Protein AF-A0A8B7QB91-F1 (afdb_monomer)

Sequence (130 aa):
MLPECCFLGADHVVKPLGIKLSRNIHLWDPENSLLQNLKDVLEIDFPARAVLEKSDISMDCGICYAYQLDGAIPDQVCDNSQCGQPFHQICLYEWMRGLLTSRQSFNIMFGECPYCSKVSKLLITFIKCP

Structure (mmCIF, N/CA/C/O backbone):
data_AF-A0A8B7QB91-F1
#
_entry.id   AF-A0A8B7QB91-F1
#
loop_
_atom_site.group_PDB
_atom_site.id
_atom_site.type_symbol
_atom_site.label_atom_id
_atom_site.label_alt_id
_atom_site.label_comp_id
_atom_site.label_asym_id
_atom_site.label_entity_id
_atom_site.label_seq_id
_atom_site.pdbx_PDB_ins_code
_atom_site.Cartn_x
_atom_site.Cartn_y
_atom_site.Cartn_z
_atom_site.occupancy
_atom_site.B_iso_or_equiv
_atom_site.auth_seq_id
_atom_site.auth_comp_id
_atom_site.auth_asym_id
_atom_site.auth_atom_id
_atom_site.pdbx_PDB_model_num
ATOM 1 N N . MET A 1 1 ? -2.740 0.585 26.353 1.00 70.31 1 MET A N 1
ATOM 2 C CA . MET A 1 1 ? -1.672 0.427 25.339 1.00 70.31 1 MET A CA 1
ATOM 3 C C . MET A 1 1 ? -2.266 0.758 23.983 1.00 70.31 1 MET A C 1
ATOM 5 O O . MET A 1 1 ? -3.428 0.432 23.786 1.00 70.31 1 MET A O 1
ATOM 9 N N . LEU A 1 2 ? -1.521 1.431 23.105 1.00 78.50 2 LEU A N 1
ATOM 10 C CA . LEU A 1 2 ? -1.984 1.762 21.753 1.00 78.50 2 LEU A CA 1
ATOM 11 C C . LEU A 1 2 ? -1.540 0.679 20.758 1.00 78.50 2 LEU A C 1
ATOM 13 O O . LEU A 1 2 ? -0.466 0.106 20.955 1.00 78.50 2 LEU A O 1
ATOM 17 N N . PRO A 1 3 ? -2.340 0.382 19.721 1.00 82.88 3 PRO A N 1
ATOM 18 C CA . PRO A 1 3 ? -1.992 -0.614 18.716 1.00 82.88 3 PRO A CA 1
ATOM 19 C C . PRO A 1 3 ? -0.909 -0.099 17.761 1.00 82.88 3 PRO A C 1
ATOM 21 O O . PRO A 1 3 ? -0.877 1.080 17.405 1.00 82.88 3 PRO A O 1
ATOM 24 N N . GLU A 1 4 ? -0.079 -1.012 17.267 1.00 85.50 4 GLU A N 1
ATOM 25 C CA . GLU A 1 4 ? 0.723 -0.781 16.068 1.00 85.50 4 GLU A CA 1
ATOM 26 C C . GLU A 1 4 ? -0.119 -1.170 14.844 1.00 85.50 4 GLU A C 1
ATOM 28 O O . GLU A 1 4 ? -0.625 -2.289 14.763 1.00 85.50 4 GLU A O 1
ATOM 33 N N . CYS A 1 5 ? -0.335 -0.229 13.920 1.00 86.81 5 CYS A N 1
ATOM 34 C CA . CYS A 1 5 ? -1.189 -0.426 12.746 1.00 86.81 5 CYS A CA 1
ATOM 35 C C . CYS A 1 5 ? -0.383 -0.254 11.457 1.00 86.81 5 CYS A C 1
ATOM 37 O O . CYS A 1 5 ? 0.303 0.753 11.286 1.00 86.81 5 CYS A O 1
ATOM 39 N N . CYS A 1 6 ? -0.533 -1.198 10.526 1.00 87.62 6 CYS A N 1
ATOM 40 C CA . CYS A 1 6 ? 0.033 -1.132 9.181 1.00 87.62 6 CYS A CA 1
ATOM 41 C C . CYS A 1 6 ? -1.094 -1.268 8.145 1.00 87.62 6 CYS A C 1
ATOM 43 O O . CYS A 1 6 ? -1.824 -2.260 8.156 1.00 87.62 6 CYS A O 1
ATOM 45 N N . PHE A 1 7 ? -1.259 -0.267 7.276 1.00 89.81 7 PHE A N 1
ATOM 46 C CA . PHE A 1 7 ? -2.252 -0.284 6.198 1.00 89.81 7 PHE A CA 1
ATOM 47 C C . PHE A 1 7 ? -1.599 -0.737 4.895 1.00 89.81 7 PHE A C 1
ATOM 49 O O . PHE A 1 7 ? -0.571 -0.193 4.499 1.00 89.81 7 PHE A O 1
ATOM 56 N N . LEU A 1 8 ? -2.221 -1.701 4.219 1.00 86.94 8 LEU A N 1
ATOM 57 C CA . LEU A 1 8 ? -1.730 -2.277 2.969 1.00 86.94 8 LEU A CA 1
ATOM 58 C C . LEU A 1 8 ? -2.643 -1.855 1.815 1.00 86.94 8 LEU A C 1
ATOM 60 O O . LEU A 1 8 ? -3.866 -1.953 1.929 1.00 86.94 8 LEU A O 1
ATOM 64 N N . GLY A 1 9 ? -2.057 -1.386 0.714 1.00 85.88 9 GLY A N 1
ATOM 65 C CA . GLY A 1 9 ? -2.792 -0.937 -0.468 1.00 85.88 9 GLY A CA 1
ATOM 66 C C . GLY A 1 9 ? -2.177 0.295 -1.129 1.00 85.88 9 GLY A C 1
ATOM 67 O O . GLY A 1 9 ? -1.135 0.787 -0.706 1.00 85.88 9 GLY A O 1
ATOM 68 N N . ALA A 1 10 ? -2.845 0.798 -2.169 1.00 84.50 10 ALA A N 1
ATOM 69 C CA . ALA A 1 10 ? -2.412 1.988 -2.900 1.00 84.50 10 ALA A CA 1
ATOM 70 C C . ALA A 1 10 ? -2.394 3.236 -1.999 1.00 84.50 10 ALA A C 1
ATOM 72 O O . ALA A 1 10 ? -3.290 3.419 -1.166 1.00 84.50 10 ALA A O 1
ATOM 73 N N . ASP A 1 11 ? -1.442 4.147 -2.227 1.00 85.69 11 ASP A N 1
ATOM 74 C CA . ASP A 1 11 ? -1.213 5.333 -1.390 1.00 85.69 11 ASP A CA 1
ATOM 75 C C . ASP A 1 11 ? -2.489 6.163 -1.199 1.00 85.69 11 ASP A C 1
ATOM 77 O O . ASP A 1 11 ? -2.768 6.660 -0.107 1.00 85.69 11 ASP A O 1
ATOM 81 N N . HIS A 1 12 ? -3.274 6.327 -2.266 1.00 85.94 12 HIS A N 1
ATOM 82 C CA . HIS A 1 12 ? -4.495 7.132 -2.238 1.00 85.94 12 HIS A CA 1
ATOM 83 C C . HIS A 1 12 ? -5.605 6.518 -1.367 1.00 85.94 12 HIS A C 1
ATOM 85 O O . HIS A 1 12 ? -6.490 7.246 -0.923 1.00 85.94 12 HIS A O 1
ATOM 91 N N . VAL A 1 13 ? -5.544 5.210 -1.093 1.00 88.44 13 VAL A N 1
ATOM 92 C CA . VAL A 1 13 ? -6.476 4.488 -0.214 1.00 88.44 13 VAL A CA 1
ATOM 93 C C . VAL A 1 13 ? -5.966 4.478 1.227 1.00 88.44 13 VAL A C 1
ATOM 95 O O . VAL A 1 13 ? -6.734 4.738 2.153 1.00 88.44 13 VAL A O 1
ATOM 98 N N . VAL A 1 14 ? -4.669 4.220 1.436 1.00 91.88 14 VAL A N 1
ATOM 99 C CA . VAL A 1 14 ? -4.097 4.040 2.784 1.00 91.88 14 VAL A CA 1
ATOM 100 C C . VAL A 1 14 ? -3.777 5.354 3.498 1.00 91.88 14 VAL A C 1
ATOM 102 O O . VAL A 1 14 ? -3.919 5.434 4.719 1.00 91.88 14 VAL A O 1
ATOM 105 N N . LYS A 1 15 ? -3.391 6.419 2.777 1.00 91.69 15 LYS A N 1
ATOM 106 C CA . LYS A 1 15 ? -3.061 7.720 3.395 1.00 91.69 15 LYS A CA 1
ATOM 107 C C . LYS A 1 15 ? -4.227 8.310 4.198 1.00 91.69 15 LYS A C 1
ATOM 109 O O . LYS A 1 15 ? -3.987 8.722 5.334 1.00 91.69 15 LYS A O 1
ATOM 114 N N . PRO A 1 16 ? -5.476 8.330 3.689 1.00 94.44 16 PRO A N 1
ATOM 115 C CA . PRO A 1 16 ? -6.626 8.762 4.480 1.00 94.44 16 PRO A CA 1
ATOM 116 C C . PRO A 1 16 ? -6.808 7.963 5.776 1.00 94.44 16 PRO A C 1
ATOM 118 O O . PRO A 1 16 ? -7.114 8.556 6.809 1.00 94.44 16 PRO A O 1
ATOM 121 N N . LEU A 1 17 ? -6.577 6.645 5.748 1.00 94.06 17 LEU A N 1
ATOM 122 C CA . LEU 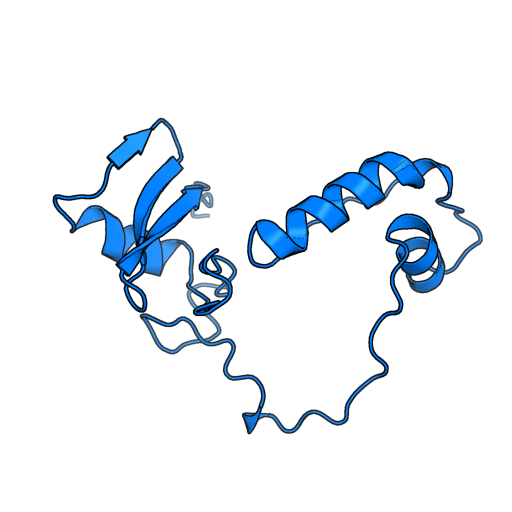A 1 17 ? -6.694 5.787 6.932 1.00 94.06 17 LEU A CA 1
ATOM 123 C C . LEU A 1 17 ? -5.640 6.135 7.985 1.00 94.06 17 LEU A C 1
ATOM 125 O O . LEU A 1 17 ? -5.973 6.252 9.161 1.00 94.06 17 LEU A O 1
ATOM 129 N N . GLY A 1 18 ? -4.397 6.386 7.564 1.00 93.25 18 GLY A N 1
ATOM 130 C CA . GLY A 1 18 ? -3.336 6.856 8.457 1.00 93.25 18 GLY A CA 1
ATOM 131 C C . GLY A 1 18 ? -3.670 8.197 9.118 1.00 93.25 18 GLY A C 1
ATOM 132 O O . GLY A 1 18 ? -3.504 8.345 10.326 1.00 93.25 18 GLY A O 1
ATOM 133 N N . ILE A 1 19 ? -4.212 9.153 8.354 1.00 94.25 19 ILE A N 1
ATOM 134 C CA . ILE A 1 19 ? -4.632 10.461 8.887 1.00 94.25 19 ILE A CA 1
ATOM 135 C C . ILE A 1 19 ? -5.753 10.295 9.919 1.00 94.25 19 ILE A C 1
ATOM 137 O O . ILE A 1 19 ? -5.681 10.887 10.997 1.00 94.25 19 ILE A O 1
ATOM 141 N N . LYS A 1 20 ? -6.774 9.485 9.610 1.00 95.38 20 LYS A N 1
ATOM 142 C CA . LYS A 1 20 ? -7.879 9.205 10.537 1.00 95.38 20 LYS A CA 1
ATOM 143 C C . LYS A 1 20 ? -7.388 8.519 11.807 1.00 95.38 20 LYS A C 1
ATOM 145 O O . LYS A 1 20 ? -7.710 8.989 12.893 1.00 95.38 20 LYS A O 1
ATOM 150 N N . LEU A 1 21 ? -6.530 7.504 11.675 1.00 94.25 21 LEU A N 1
ATOM 151 C CA . LEU A 1 21 ? -5.892 6.836 12.806 1.00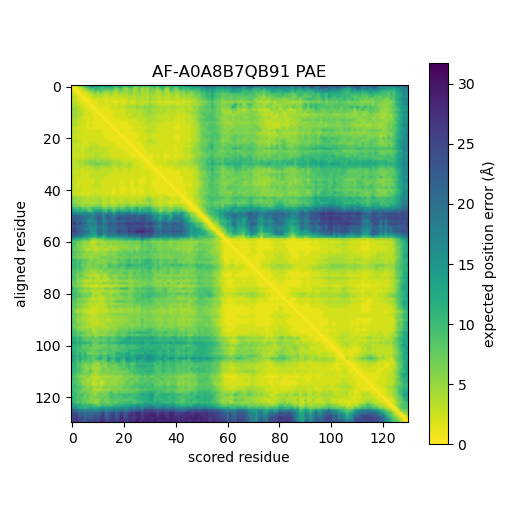 94.25 21 LEU A CA 1
ATOM 152 C C . LEU A 1 21 ? -5.197 7.851 13.716 1.00 94.25 21 LEU A C 1
ATOM 154 O O .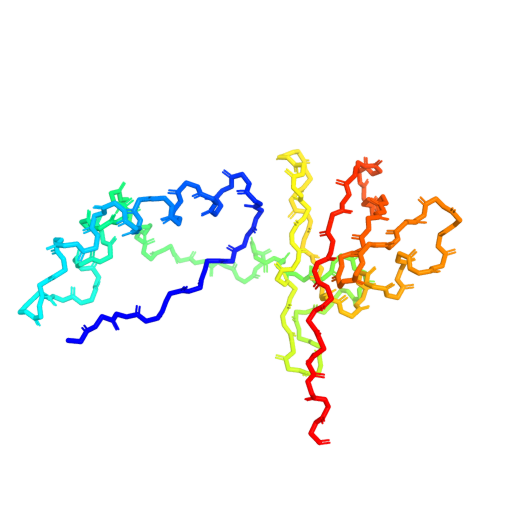 LEU A 1 21 ? -5.510 7.912 14.897 1.00 94.25 21 LEU A O 1
ATOM 158 N N . SER A 1 22 ? -4.307 8.690 13.179 1.00 93.12 22 SER A N 1
ATOM 159 C CA . SER A 1 22 ? -3.588 9.689 13.981 1.00 93.12 22 SER A CA 1
ATOM 160 C C . SER A 1 22 ? -4.513 10.722 14.629 1.00 93.12 22 SER A C 1
ATOM 162 O O . SER A 1 22 ? -4.282 11.115 15.770 1.00 93.12 22 SER A O 1
ATOM 164 N N . ARG A 1 23 ? -5.562 11.161 13.925 1.00 95.06 23 ARG A N 1
ATOM 165 C CA . ARG A 1 23 ? -6.519 12.155 14.429 1.00 95.06 23 ARG A CA 1
ATOM 166 C C . ARG A 1 23 ? -7.383 11.594 15.557 1.00 95.06 23 ARG A C 1
ATOM 168 O O . ARG A 1 23 ? -7.594 12.275 16.558 1.00 95.06 23 ARG A O 1
ATOM 175 N N . ASN A 1 24 ? -7.861 10.366 15.398 1.00 95.94 24 ASN A N 1
ATOM 176 C CA . ASN A 1 24 ? -8.907 9.781 16.229 1.00 95.94 24 ASN A CA 1
ATOM 177 C C . ASN A 1 24 ? -8.375 8.765 17.247 1.00 95.94 24 ASN A C 1
ATOM 179 O O . ASN A 1 24 ? -9.165 8.213 18.001 1.00 95.94 24 ASN A O 1
ATOM 183 N N . ILE A 1 25 ? -7.058 8.534 17.333 1.00 93.56 25 ILE A N 1
ATOM 184 C CA . ILE A 1 25 ? -6.461 7.542 18.251 1.00 93.56 25 ILE A CA 1
ATOM 185 C C . ILE A 1 25 ? -6.855 7.741 19.723 1.00 93.56 25 ILE A C 1
ATOM 187 O O . ILE A 1 25 ? -6.857 6.796 20.503 1.00 93.56 25 ILE A O 1
ATOM 191 N N . HIS A 1 26 ? -7.212 8.967 20.104 1.00 93.12 26 HIS A N 1
ATOM 192 C CA . HIS A 1 26 ? -7.694 9.310 21.440 1.00 93.12 26 HIS A CA 1
ATOM 193 C C . HIS A 1 26 ? -9.074 8.713 21.773 1.00 93.12 26 HIS A C 1
ATOM 195 O O . HIS A 1 26 ? -9.427 8.656 22.945 1.00 93.12 26 HIS A O 1
ATOM 201 N N . LEU A 1 27 ? -9.838 8.272 20.767 1.00 94.06 27 LEU A N 1
ATOM 202 C CA . LEU A 1 27 ? -11.105 7.550 20.928 1.00 94.06 27 LEU A CA 1
ATOM 203 C C . LEU A 1 27 ? -10.898 6.066 21.262 1.00 94.06 27 LEU A C 1
ATOM 205 O O . LEU A 1 27 ? -11.871 5.358 21.500 1.00 94.06 27 LEU A O 1
ATOM 209 N N . TRP A 1 28 ? -9.652 5.580 21.251 1.00 94.12 28 TRP A N 1
ATOM 210 C CA . TRP A 1 28 ? -9.346 4.189 21.560 1.00 94.12 28 TRP A CA 1
ATOM 211 C C . TRP A 1 28 ? -9.646 3.870 23.026 1.00 94.12 28 TRP A C 1
ATOM 213 O O . TRP A 1 28 ? -8.980 4.381 23.929 1.00 94.12 28 TRP A O 1
ATOM 223 N N . ASP A 1 29 ? -10.590 2.960 23.251 1.00 93.81 29 ASP A N 1
ATOM 224 C CA . ASP A 1 29 ? -11.023 2.539 24.581 1.00 93.81 29 ASP A CA 1
ATOM 225 C C . ASP A 1 29 ? -10.631 1.071 24.838 1.00 93.81 29 ASP A C 1
ATOM 227 O O . ASP A 1 29 ? -11.070 0.183 24.100 1.00 93.81 29 ASP A O 1
ATOM 231 N N . PRO A 1 30 ? -9.808 0.771 25.862 1.00 91.00 30 PRO A N 1
ATOM 232 C CA . PRO A 1 30 ? -9.462 -0.599 26.241 1.00 91.00 30 PRO A CA 1
ATOM 233 C C . PRO A 1 30 ? -10.659 -1.501 26.569 1.00 91.00 30 PRO A C 1
ATOM 235 O O . PRO A 1 30 ? -10.532 -2.716 26.437 1.00 91.00 30 PRO A O 1
ATOM 238 N N . GLU A 1 31 ? -11.794 -0.928 26.975 1.00 94.19 31 GLU A N 1
ATOM 239 C CA . GLU A 1 31 ? -13.010 -1.681 27.301 1.00 94.19 31 GLU A CA 1
ATOM 240 C C . GLU A 1 31 ? -13.807 -2.074 26.046 1.00 94.19 31 GLU A C 1
ATOM 242 O O . GLU A 1 31 ? -14.624 -2.998 26.074 1.00 94.19 31 GLU A O 1
ATOM 247 N N . ASN A 1 32 ? -13.547 -1.413 24.914 1.00 94.38 32 ASN A N 1
ATOM 248 C CA . ASN A 1 32 ? -14.180 -1.726 23.641 1.00 94.38 32 ASN A CA 1
ATOM 249 C C . ASN A 1 32 ? -13.479 -2.877 22.915 1.00 94.38 32 ASN A C 1
ATOM 251 O O . ASN A 1 32 ? -12.262 -3.068 22.969 1.00 94.38 32 ASN A O 1
ATOM 255 N N . SER A 1 33 ? -14.261 -3.629 22.133 1.00 93.06 33 SER A N 1
ATOM 256 C CA . SER A 1 33 ? -13.697 -4.639 21.235 1.00 93.06 33 SER A CA 1
ATOM 257 C C . SER A 1 33 ? -12.761 -4.002 20.200 1.00 93.06 33 SER A C 1
ATOM 259 O O . SER A 1 33 ? -12.988 -2.879 19.746 1.00 93.06 33 SER A O 1
ATOM 261 N N . LEU A 1 34 ? -11.751 -4.758 19.754 1.00 91.56 34 LEU A N 1
ATOM 262 C CA . LEU A 1 34 ? -10.824 -4.322 18.703 1.00 91.56 34 LEU A CA 1
ATOM 263 C C . LEU A 1 34 ? -11.559 -3.819 17.451 1.00 91.56 34 LEU A C 1
ATOM 265 O O . LEU A 1 34 ? -11.208 -2.779 16.904 1.00 91.56 34 LEU A O 1
ATOM 269 N N . LEU A 1 35 ? -12.593 -4.544 17.013 1.00 91.81 35 LEU A N 1
ATOM 270 C CA . LEU A 1 35 ? -13.372 -4.171 15.833 1.00 91.81 35 LEU A CA 1
ATOM 271 C C . LEU A 1 35 ? -14.084 -2.830 16.029 1.00 91.81 35 LEU A C 1
ATOM 273 O O . LEU A 1 35 ? -14.081 -2.012 15.115 1.00 91.81 35 LEU A O 1
ATOM 277 N N . GLN A 1 36 ? -14.682 -2.610 17.201 1.00 93.81 36 GLN A N 1
ATOM 278 C CA . GLN A 1 36 ? -15.383 -1.364 17.499 1.00 93.81 36 GLN A CA 1
ATOM 279 C C . GLN A 1 36 ? -14.406 -0.185 17.534 1.00 93.81 36 GLN A C 1
ATOM 281 O O . GLN A 1 36 ? -14.616 0.796 16.830 1.00 93.81 36 GLN A O 1
ATOM 286 N N . ASN A 1 37 ? -13.272 -0.341 18.224 1.00 94.75 37 ASN A N 1
ATOM 287 C CA . ASN A 1 37 ? -12.212 0.667 18.229 1.00 94.75 37 ASN A CA 1
ATOM 288 C C . ASN A 1 37 ? -11.728 1.009 16.814 1.00 94.75 37 ASN A C 1
ATOM 290 O O . ASN A 1 37 ? -11.584 2.180 16.477 1.00 94.75 37 ASN A O 1
ATOM 294 N N . LEU A 1 38 ? -11.502 0.008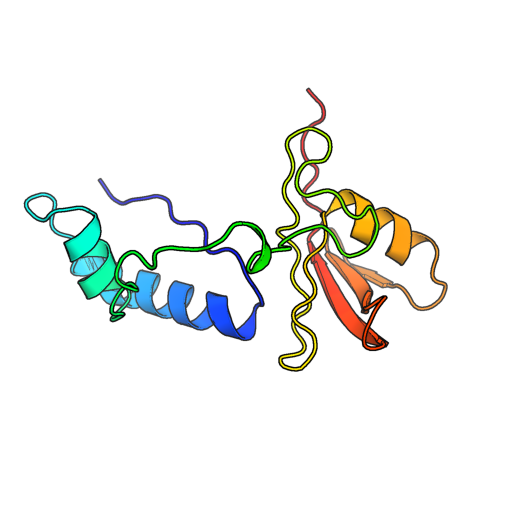 15.957 1.00 93.56 38 LEU A N 1
ATOM 295 C CA . LEU A 1 38 ? -11.087 0.253 14.575 1.00 93.56 38 LEU A CA 1
ATOM 296 C C . LEU A 1 38 ? -12.170 0.971 13.761 1.00 93.56 38 LEU A C 1
ATOM 298 O O . LEU A 1 38 ? -11.825 1.838 12.965 1.00 93.56 38 LEU A O 1
ATOM 302 N N . LYS A 1 39 ? -13.455 0.655 13.957 1.00 94.00 39 LYS A N 1
ATOM 303 C CA . LYS A 1 39 ? -14.564 1.369 13.301 1.00 94.00 39 LYS A CA 1
ATOM 304 C C . LYS A 1 39 ? -14.611 2.837 13.704 1.00 94.00 39 LYS A C 1
ATOM 306 O O . LYS A 1 39 ? -14.698 3.694 12.830 1.00 94.00 39 LYS A O 1
ATOM 311 N N . ASP A 1 40 ? -14.513 3.112 15.000 1.00 94.50 40 ASP A N 1
ATOM 312 C CA . ASP A 1 40 ? -14.636 4.464 15.543 1.00 94.50 40 ASP A CA 1
ATOM 313 C C . ASP A 1 40 ? -13.422 5.321 15.171 1.00 94.50 40 ASP A C 1
ATOM 315 O O . ASP A 1 40 ? -13.558 6.443 14.687 1.00 94.50 40 ASP A O 1
ATOM 319 N N . VAL A 1 41 ? -12.217 4.767 15.315 1.00 95.50 41 VAL A N 1
ATOM 320 C CA . VAL A 1 41 ? -10.974 5.482 15.012 1.00 95.50 41 VAL A CA 1
ATOM 321 C C . VAL A 1 41 ? -10.802 5.706 13.507 1.00 95.50 41 VAL A C 1
ATOM 323 O O . VAL A 1 41 ? -10.383 6.785 13.087 1.00 95.50 41 VAL A O 1
ATOM 326 N N . LEU A 1 42 ? -11.138 4.721 12.670 1.00 94.31 42 LEU A N 1
ATOM 327 C CA . LEU A 1 42 ? -10.995 4.838 11.214 1.00 94.31 42 LEU A CA 1
ATOM 328 C C . LEU A 1 42 ? -12.232 5.421 10.526 1.00 94.31 42 LEU A C 1
ATOM 330 O O . LEU A 1 42 ? -12.170 5.695 9.327 1.00 94.31 42 LEU A O 1
ATOM 334 N N . GLU A 1 43 ? -13.333 5.631 11.249 1.00 94.69 43 GLU A N 1
ATOM 335 C CA . GLU A 1 43 ? -14.618 6.091 10.709 1.00 94.69 43 GLU A CA 1
ATOM 336 C C . GLU A 1 43 ? -14.995 5.311 9.434 1.00 94.69 43 GLU A C 1
ATOM 338 O O . GLU A 1 43 ? -15.198 5.899 8.364 1.00 94.69 43 GLU A O 1
ATOM 343 N N . ILE A 1 44 ? -14.964 3.978 9.520 1.00 90.81 44 ILE A N 1
ATOM 344 C CA . ILE A 1 44 ? -15.328 3.069 8.426 1.00 90.81 44 ILE A CA 1
ATOM 345 C C . ILE A 1 44 ? -16.221 1.947 8.929 1.00 90.81 44 ILE A C 1
ATOM 347 O O . ILE A 1 44 ? -16.012 1.386 10.006 1.00 90.81 44 ILE A O 1
ATOM 351 N N . ASP A 1 45 ? -17.147 1.542 8.072 1.00 88.50 45 ASP A N 1
ATOM 352 C CA . ASP A 1 45 ? -17.821 0.266 8.211 1.00 88.50 45 ASP A CA 1
ATOM 353 C C . ASP A 1 45 ? -16.990 -0.821 7.537 1.00 88.50 45 ASP A C 1
ATOM 355 O O . ASP A 1 45 ? -16.707 -0.776 6.338 1.00 88.50 45 ASP A O 1
ATOM 359 N N . PHE A 1 46 ? -16.584 -1.814 8.325 1.00 86.25 46 PHE A N 1
ATOM 360 C CA . PHE A 1 46 ? -15.923 -2.992 7.782 1.00 86.25 46 PHE A CA 1
ATOM 361 C C . PHE A 1 46 ? -16.930 -3.822 6.982 1.00 86.25 46 PHE A C 1
ATOM 363 O O . PHE A 1 46 ? -18.058 -4.020 7.449 1.00 86.25 46 PHE A O 1
ATOM 370 N N . PRO A 1 47 ? -16.533 -4.345 5.810 1.00 81.94 47 PRO A N 1
ATOM 371 C CA . PRO A 1 47 ? -17.406 -5.194 5.021 1.00 81.94 47 PRO A CA 1
ATOM 372 C C . PRO A 1 47 ? -17.844 -6.404 5.850 1.00 81.94 47 PRO A C 1
ATOM 374 O O . PRO A 1 47 ? -17.042 -7.030 6.551 1.00 81.94 47 PRO A O 1
ATOM 377 N N . ALA A 1 48 ? -19.132 -6.743 5.766 1.00 78.50 48 ALA A N 1
ATOM 378 C CA . ALA A 1 48 ? -19.616 -8.012 6.288 1.00 78.50 48 ALA A CA 1
ATOM 379 C C . ALA A 1 48 ? -18.875 -9.154 5.583 1.00 78.50 48 ALA A C 1
ATOM 381 O O . ALA A 1 48 ? -18.457 -9.015 4.433 1.00 78.50 48 ALA A O 1
ATOM 382 N N . ARG A 1 49 ? -18.712 -10.291 6.268 1.00 72.12 49 ARG A N 1
ATOM 383 C CA . ARG A 1 49 ? -18.091 -11.478 5.675 1.00 72.12 49 ARG A CA 1
ATOM 384 C C . ARG A 1 49 ? -18.853 -11.855 4.400 1.00 72.12 49 ARG A C 1
ATOM 386 O O . ARG A 1 49 ? -19.927 -12.443 4.479 1.00 72.12 49 ARG A O 1
ATOM 393 N N . ALA A 1 50 ? -18.289 -11.531 3.243 1.00 65.56 50 ALA A N 1
ATOM 394 C CA . ALA A 1 50 ? -18.753 -12.066 1.979 1.00 65.56 50 ALA A CA 1
ATOM 395 C C . ALA A 1 50 ? -18.365 -13.551 1.920 1.00 65.56 50 ALA A C 1
ATOM 397 O O . ALA A 1 50 ? -17.276 -13.936 2.360 1.00 65.56 50 ALA A O 1
ATOM 398 N N . VAL A 1 51 ? -19.258 -14.398 1.406 1.00 60.19 51 VAL A N 1
ATOM 399 C CA . VAL A 1 51 ? -18.897 -15.758 0.992 1.00 60.19 51 VAL A CA 1
ATOM 400 C C . VAL A 1 51 ? -18.063 -15.591 -0.274 1.00 60.19 51 VAL A C 1
ATOM 402 O O . VAL A 1 51 ? -18.608 -15.477 -1.363 1.00 60.19 51 VAL A O 1
ATOM 405 N N . LEU A 1 52 ? -16.751 -15.432 -0.114 1.00 58.31 52 LEU A N 1
ATOM 406 C CA . LEU A 1 52 ? -15.843 -15.229 -1.237 1.00 58.31 52 LEU A CA 1
ATOM 407 C C . LEU A 1 52 ? -15.531 -16.584 -1.876 1.00 58.31 52 LEU A C 1
ATOM 409 O O . LEU A 1 52 ? -14.978 -17.470 -1.216 1.00 58.31 52 LEU A O 1
ATOM 413 N N . GLU A 1 53 ? -15.866 -16.745 -3.155 1.00 56.53 53 GLU A N 1
ATOM 414 C CA . GLU A 1 53 ? -15.309 -17.827 -3.962 1.00 56.53 53 GLU A CA 1
ATOM 415 C C . GLU A 1 53 ? -13.830 -17.521 -4.240 1.00 56.53 53 GLU A C 1
ATOM 417 O O . GLU A 1 53 ? -13.451 -16.391 -4.545 1.00 56.53 53 GLU A O 1
ATOM 422 N N . LYS A 1 54 ? -12.961 -18.531 -4.104 1.00 53.38 54 LYS A N 1
ATOM 423 C CA . LYS A 1 54 ? -11.496 -18.390 -4.243 1.00 53.38 54 LYS A CA 1
ATOM 424 C C . LYS A 1 54 ? -11.048 -17.779 -5.581 1.00 53.38 54 LYS A C 1
ATOM 426 O O . LYS A 1 54 ? -9.927 -17.291 -5.658 1.00 53.38 54 LYS A O 1
ATOM 431 N N . SER A 1 55 ? -11.886 -17.830 -6.613 1.00 54.56 55 SER A N 1
ATOM 432 C CA . SER A 1 55 ? -11.618 -17.285 -7.947 1.00 54.56 55 SER A CA 1
ATOM 433 C C . SER A 1 55 ? -11.678 -15.758 -8.025 1.00 54.56 55 SER A C 1
ATOM 435 O O . SER A 1 55 ? -11.053 -15.195 -8.916 1.00 54.56 55 SER A O 1
ATOM 437 N N . ASP A 1 56 ? -12.367 -15.086 -7.098 1.00 52.88 56 ASP A N 1
ATOM 438 C CA . ASP A 1 56 ? -12.584 -13.629 -7.163 1.00 52.88 56 ASP A CA 1
ATOM 439 C C . ASP A 1 56 ? -11.438 -12.809 -6.548 1.00 52.88 56 ASP A C 1
ATOM 441 O O . ASP A 1 56 ? -11.474 -11.579 -6.527 1.00 52.88 56 ASP A O 1
ATOM 445 N N . ILE A 1 57 ? -10.402 -13.479 -6.037 1.00 54.72 57 ILE A N 1
ATOM 446 C CA . ILE A 1 57 ? -9.298 -12.857 -5.305 1.00 54.72 57 ILE A CA 1
ATOM 447 C C . ILE A 1 57 ? -7.962 -13.345 -5.869 1.00 54.72 57 ILE A C 1
ATOM 449 O O . ILE A 1 57 ? -7.144 -13.913 -5.145 1.00 54.72 57 ILE A O 1
ATOM 453 N N . SER A 1 58 ? -7.689 -13.135 -7.158 1.00 61.78 58 SER A N 1
ATOM 454 C CA . SER A 1 58 ? -6.301 -13.246 -7.625 1.00 61.78 58 SER A CA 1
ATOM 455 C C . SER A 1 58 ? -5.533 -11.993 -7.186 1.00 61.78 58 SER A C 1
ATOM 457 O O . SER A 1 58 ? -5.245 -11.098 -7.977 1.00 61.78 58 SER A O 1
ATOM 459 N N . MET A 1 59 ? -5.218 -11.918 -5.891 1.00 77.31 59 MET A N 1
ATOM 460 C CA . MET A 1 59 ? -4.256 -10.969 -5.322 1.00 77.31 59 MET A CA 1
ATOM 461 C C . MET A 1 59 ? -2.811 -11.428 -5.589 1.00 77.31 59 MET A C 1
ATOM 463 O O . MET A 1 59 ? -1.929 -11.180 -4.779 1.00 77.31 59 MET A O 1
ATOM 467 N N . ASP A 1 60 ? -2.562 -12.141 -6.688 1.00 92.19 60 ASP A N 1
ATOM 468 C CA . ASP A 1 60 ? -1.235 -12.637 -7.044 1.00 92.19 60 ASP A CA 1
ATOM 469 C C . ASP A 1 60 ? -0.350 -11.505 -7.562 1.00 92.19 60 ASP A C 1
ATOM 471 O O . ASP A 1 60 ? -0.814 -10.540 -8.174 1.00 92.19 60 ASP A O 1
ATOM 475 N N . CYS A 1 61 ? 0.959 -11.639 -7.359 1.00 95.06 61 CYS A N 1
ATOM 476 C CA . CYS A 1 61 ? 1.909 -10.686 -7.904 1.00 95.06 61 CYS A CA 1
ATOM 477 C C . CYS A 1 61 ? 1.797 -10.615 -9.431 1.00 95.06 61 CYS A C 1
ATOM 479 O O . CYS A 1 61 ? 1.928 -11.623 -10.122 1.00 95.06 61 CYS A O 1
ATOM 481 N N . GLY A 1 62 ? 1.684 -9.402 -9.976 1.00 94.31 62 GLY A N 1
ATOM 482 C CA . GLY A 1 62 ? 1.613 -9.181 -11.423 1.00 94.31 62 GLY A CA 1
ATOM 483 C C . GLY A 1 62 ? 2.874 -9.549 -12.217 1.00 94.31 62 GLY A C 1
ATOM 484 O O . GLY A 1 62 ? 2.867 -9.399 -13.434 1.00 94.31 62 GLY A O 1
ATOM 485 N N . ILE A 1 63 ? 3.956 -9.987 -11.567 1.00 95.94 63 ILE A N 1
ATOM 486 C CA . ILE A 1 63 ? 5.217 -10.369 -12.224 1.00 95.94 63 ILE A CA 1
ATOM 487 C C . ILE A 1 63 ? 5.455 -11.878 -12.123 1.00 95.94 63 ILE A C 1
ATOM 489 O O . ILE A 1 63 ? 5.714 -12.512 -13.139 1.00 95.94 63 ILE A O 1
ATOM 493 N N . CYS A 1 64 ? 5.381 -12.459 -10.921 1.00 96.31 64 CYS A N 1
ATOM 494 C CA . CYS A 1 64 ? 5.659 -13.887 -10.720 1.00 96.31 64 CYS A CA 1
ATOM 495 C C . CYS A 1 64 ? 4.404 -14.773 -10.696 1.00 96.31 64 CYS A C 1
ATOM 497 O O . CYS A 1 64 ? 4.538 -15.993 -10.653 1.00 96.31 64 CYS A O 1
ATOM 499 N N . TYR A 1 65 ? 3.207 -14.175 -10.708 1.00 94.38 65 TYR A N 1
ATOM 500 C CA . TYR A 1 65 ? 1.913 -14.866 -10.642 1.00 94.38 65 TYR A CA 1
ATOM 501 C C . TYR A 1 65 ? 1.760 -15.809 -9.442 1.00 94.38 65 TYR A C 1
ATOM 503 O O . TYR A 1 65 ? 1.014 -16.782 -9.493 1.00 94.38 65 TYR A O 1
ATOM 511 N N . ALA A 1 66 ? 2.462 -15.507 -8.351 1.00 93.12 66 ALA A N 1
ATOM 512 C CA . ALA A 1 66 ? 2.318 -16.186 -7.075 1.00 93.12 66 ALA A CA 1
ATOM 513 C C . ALA A 1 66 ? 1.816 -15.207 -6.010 1.00 93.12 66 ALA A C 1
ATOM 515 O O . ALA A 1 66 ? 2.205 -14.035 -5.991 1.00 93.12 66 ALA A O 1
ATOM 516 N N . TYR A 1 67 ? 0.993 -15.703 -5.087 1.00 91.00 67 TYR A N 1
ATOM 517 C CA . TYR A 1 67 ? 0.603 -14.961 -3.889 1.00 91.00 67 TYR A CA 1
ATOM 518 C C . TYR A 1 67 ? 1.743 -14.903 -2.864 1.00 91.00 67 TYR A C 1
ATOM 520 O O . TYR A 1 67 ? 1.994 -13.867 -2.256 1.00 91.00 67 TYR A O 1
ATOM 528 N N . GLN A 1 68 ? 2.469 -16.006 -2.679 1.00 92.62 68 GLN A N 1
ATOM 529 C CA . GLN A 1 68 ? 3.588 -16.084 -1.740 1.00 92.62 68 GLN A CA 1
ATOM 530 C C . GLN A 1 68 ? 4.910 -16.261 -2.477 1.00 92.62 68 GLN A C 1
ATOM 532 O O . GLN A 1 68 ? 5.035 -17.137 -3.329 1.00 92.62 68 GLN A O 1
ATOM 537 N N . LEU A 1 69 ? 5.898 -15.452 -2.100 1.00 92.88 69 LEU A N 1
ATOM 538 C CA . LEU A 1 69 ? 7.286 -15.572 -2.535 1.00 92.88 69 LEU A CA 1
ATOM 539 C C . LEU A 1 69 ? 8.185 -15.340 -1.319 1.00 92.88 69 LEU A C 1
ATOM 541 O O . LEU A 1 69 ? 8.178 -14.248 -0.763 1.00 92.88 69 LEU A O 1
ATOM 545 N N . ASP A 1 70 ? 8.900 -16.373 -0.869 1.00 90.94 70 ASP A N 1
ATOM 546 C CA . ASP A 1 70 ? 9.793 -16.319 0.304 1.00 90.94 70 ASP A CA 1
ATOM 547 C C . ASP A 1 70 ? 9.136 -15.737 1.574 1.00 90.94 70 ASP A C 1
ATOM 549 O O . ASP A 1 70 ? 9.741 -14.996 2.345 1.00 90.94 70 ASP A O 1
ATOM 553 N N . GLY A 1 71 ? 7.854 -16.051 1.787 1.00 88.62 71 GLY A N 1
ATOM 554 C CA . GLY A 1 71 ? 7.063 -15.531 2.909 1.00 88.62 71 GLY A CA 1
ATOM 555 C C . GLY A 1 71 ? 6.538 -14.102 2.723 1.00 88.62 71 GLY A C 1
ATOM 556 O O . GLY A 1 71 ? 5.757 -13.642 3.553 1.00 88.62 71 GLY A O 1
ATOM 557 N N . ALA A 1 72 ? 6.897 -13.418 1.634 1.00 90.25 72 ALA A N 1
ATOM 558 C CA . ALA A 1 72 ? 6.330 -12.130 1.257 1.00 90.25 72 ALA A CA 1
ATOM 559 C C . ALA A 1 72 ? 5.027 -12.294 0.460 1.00 90.25 72 ALA A C 1
ATOM 561 O O . ALA A 1 72 ? 4.849 -13.242 -0.312 1.00 90.25 72 ALA A O 1
ATOM 562 N N . ILE A 1 73 ? 4.136 -11.318 0.620 1.00 91.69 73 ILE A N 1
ATOM 563 C CA . ILE A 1 73 ? 2.899 -11.148 -0.154 1.00 91.69 73 ILE A CA 1
ATOM 564 C C . ILE A 1 73 ? 3.045 -9.947 -1.102 1.00 91.69 73 ILE A C 1
ATOM 566 O O . ILE A 1 73 ? 3.934 -9.118 -0.887 1.00 91.69 73 ILE A O 1
ATOM 570 N N . PRO A 1 74 ? 2.223 -9.821 -2.157 1.00 93.50 74 PRO A N 1
ATOM 571 C CA . PRO A 1 74 ? 2.325 -8.703 -3.082 1.00 93.50 74 PRO A CA 1
ATOM 572 C C . PRO A 1 74 ? 1.651 -7.450 -2.511 1.00 93.50 74 PRO A C 1
ATOM 574 O O . PRO A 1 74 ? 0.538 -7.083 -2.876 1.00 93.5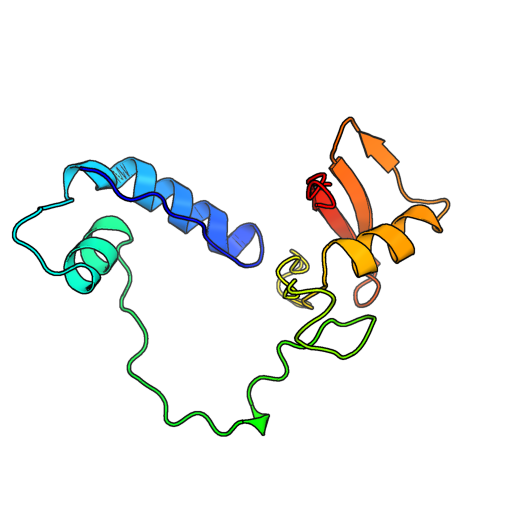0 74 PRO A O 1
ATOM 577 N N . ASP A 1 75 ? 2.337 -6.806 -1.573 1.00 90.38 75 ASP A N 1
ATOM 578 C CA . ASP A 1 75 ? 1.874 -5.619 -0.851 1.00 90.38 75 ASP A CA 1
ATOM 579 C C . ASP A 1 75 ? 2.197 -4.289 -1.553 1.00 90.38 75 ASP A C 1
ATOM 581 O O . ASP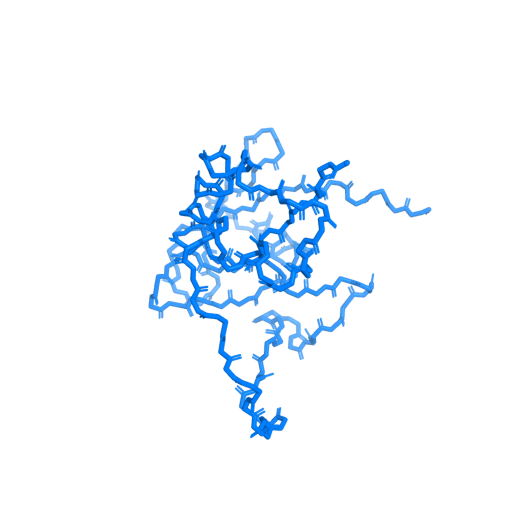 A 1 75 ? 1.663 -3.247 -1.170 1.00 90.38 75 ASP A O 1
ATOM 585 N N . GLN A 1 76 ? 3.023 -4.307 -2.604 1.00 92.44 76 GLN A N 1
ATOM 586 C CA . GLN A 1 76 ? 3.323 -3.127 -3.410 1.00 92.44 76 GLN A CA 1
ATOM 587 C C . GLN A 1 76 ? 2.254 -2.958 -4.482 1.00 92.44 76 GLN A C 1
ATOM 589 O O . GLN A 1 76 ? 2.286 -3.615 -5.522 1.00 92.44 76 GLN A O 1
ATOM 594 N N . VAL A 1 77 ? 1.297 -2.070 -4.237 1.00 92.56 77 VAL A N 1
ATOM 595 C CA . VAL A 1 77 ? 0.164 -1.841 -5.138 1.00 92.56 77 VAL A CA 1
ATOM 596 C C . VAL A 1 77 ? 0.408 -0.606 -5.998 1.00 92.56 77 VAL A C 1
ATOM 598 O O . VAL A 1 77 ? 0.815 0.439 -5.500 1.00 92.56 77 VAL A O 1
ATOM 601 N N . CYS A 1 78 ? 0.140 -0.704 -7.301 1.00 92.88 78 CYS A N 1
ATOM 602 C CA . CYS A 1 78 ? 0.222 0.450 -8.193 1.00 92.88 78 CYS A CA 1
ATOM 603 C C . CYS A 1 78 ? -0.746 1.568 -7.762 1.00 92.88 78 CYS A C 1
ATOM 605 O O . CYS A 1 78 ? -1.953 1.352 -7.670 1.00 92.88 78 CYS A O 1
ATOM 607 N N . ASP A 1 79 ? -0.228 2.789 -7.596 1.00 90.88 79 ASP A N 1
ATOM 608 C CA . ASP A 1 79 ? -1.013 3.942 -7.134 1.00 90.88 79 ASP A CA 1
ATOM 609 C C . ASP A 1 79 ? -2.053 4.454 -8.138 1.00 90.88 79 ASP A C 1
ATOM 611 O O . ASP A 1 79 ? -2.970 5.189 -7.759 1.00 90.88 79 ASP A O 1
ATOM 615 N N . ASN A 1 80 ? -1.923 4.092 -9.418 1.00 90.94 80 ASN A N 1
ATOM 616 C CA . ASN A 1 80 ? -2.904 4.449 -10.433 1.00 90.94 80 ASN A CA 1
ATOM 617 C C . ASN A 1 80 ? -4.236 3.739 -10.139 1.00 90.94 80 ASN A C 1
ATOM 619 O O . ASN A 1 80 ? -4.306 2.512 -10.202 1.00 90.94 80 ASN A O 1
ATOM 623 N N . SER A 1 81 ? -5.298 4.512 -9.891 1.00 87.56 81 SER A N 1
ATOM 624 C CA . SER A 1 81 ? -6.631 4.004 -9.529 1.00 87.56 81 SER A CA 1
ATOM 625 C C . SER A 1 81 ? -7.281 3.132 -10.605 1.00 87.56 81 SER A C 1
ATOM 627 O O . SER A 1 81 ? -8.159 2.338 -10.294 1.00 87.56 81 SER A O 1
ATOM 629 N N . GLN A 1 82 ? -6.844 3.259 -11.861 1.00 90.69 82 GLN A N 1
ATOM 630 C CA . GLN A 1 82 ? -7.294 2.413 -12.974 1.00 90.69 82 GLN A CA 1
ATOM 631 C C . GLN A 1 82 ? -6.447 1.140 -13.152 1.00 90.69 82 GLN A C 1
ATOM 633 O O . GLN A 1 82 ? -6.703 0.365 -14.065 1.00 90.69 82 GLN A O 1
ATOM 638 N N . CYS A 1 83 ? -5.401 0.954 -12.341 1.00 92.00 83 CYS A N 1
ATOM 639 C CA . CYS A 1 83 ? -4.490 -0.187 -12.410 1.00 92.00 83 CYS A CA 1
ATOM 640 C C . CYS A 1 83 ? -4.609 -1.048 -11.153 1.00 92.00 83 CYS A C 1
ATOM 642 O O . CYS A 1 83 ? -5.105 -2.164 -11.225 1.00 92.00 83 CYS A O 1
ATOM 644 N N . GLY A 1 84 ? -4.142 -0.543 -10.005 1.00 89.94 84 GLY A N 1
ATOM 645 C CA . GLY A 1 84 ? -4.194 -1.278 -8.738 1.00 89.94 84 GLY A CA 1
ATOM 646 C C . GLY A 1 84 ? -3.459 -2.625 -8.725 1.00 89.94 84 GLY A C 1
ATOM 647 O O . GLY A 1 84 ? -3.695 -3.415 -7.817 1.00 89.94 84 GLY A O 1
ATOM 648 N N . GLN A 1 85 ? -2.586 -2.915 -9.701 1.00 93.19 85 GLN A N 1
ATOM 649 C CA . GLN A 1 85 ? -1.894 -4.204 -9.763 1.00 93.19 85 GLN A CA 1
ATOM 650 C C . GLN A 1 85 ? -0.968 -4.384 -8.543 1.00 93.19 85 GLN A C 1
ATOM 652 O O . GLN A 1 85 ? -0.145 -3.493 -8.291 1.00 93.19 85 GLN A O 1
ATOM 657 N N . PRO A 1 86 ? -1.069 -5.511 -7.813 1.00 93.75 86 PRO A N 1
ATOM 658 C CA . PRO A 1 86 ? -0.195 -5.823 -6.690 1.00 93.75 86 PRO A CA 1
ATOM 659 C C . PRO A 1 86 ? 1.101 -6.517 -7.143 1.00 93.75 86 PRO A C 1
ATOM 661 O O . PRO A 1 86 ? 1.119 -7.319 -8.084 1.00 93.75 86 PRO A O 1
ATOM 664 N N . PHE A 1 87 ? 2.206 -6.237 -6.452 1.00 94.75 87 PHE A N 1
ATOM 665 C CA . PHE A 1 87 ? 3.519 -6.831 -6.691 1.00 94.75 87 PHE A CA 1
ATOM 666 C C . PHE A 1 87 ? 4.236 -7.151 -5.381 1.00 94.75 87 PHE A C 1
ATOM 668 O O . PHE A 1 87 ? 4.109 -6.420 -4.402 1.00 94.75 87 PHE A O 1
ATOM 675 N N . HIS A 1 88 ? 5.055 -8.207 -5.363 1.00 94.56 88 HIS A N 1
ATOM 676 C CA . HIS A 1 88 ? 6.058 -8.353 -4.307 1.00 94.56 88 HIS A CA 1
ATOM 677 C C . HIS A 1 88 ? 7.102 -7.246 -4.428 1.00 94.56 88 HIS A C 1
ATOM 679 O O . HIS A 1 88 ? 7.509 -6.893 -5.540 1.00 94.56 88 HIS A O 1
ATOM 685 N N . GLN A 1 89 ? 7.612 -6.772 -3.288 1.00 93.31 89 GLN A N 1
ATOM 686 C CA . GLN A 1 89 ? 8.700 -5.791 -3.252 1.00 93.31 89 GLN A CA 1
ATOM 687 C C . GLN A 1 89 ? 9.913 -6.247 -4.080 1.00 93.31 89 GLN A C 1
ATOM 689 O O . GLN A 1 89 ? 10.444 -5.469 -4.870 1.00 93.31 89 GLN A O 1
ATOM 694 N N . ILE A 1 90 ? 10.318 -7.515 -3.940 1.00 94.31 90 ILE A N 1
ATOM 695 C CA . ILE A 1 90 ? 11.466 -8.091 -4.659 1.00 94.31 90 ILE A CA 1
ATOM 696 C C . ILE A 1 90 ? 11.199 -8.128 -6.166 1.00 94.31 90 ILE A C 1
ATOM 698 O O . ILE A 1 90 ? 12.026 -7.658 -6.941 1.00 94.31 90 ILE A O 1
ATOM 702 N N . CYS A 1 91 ? 10.033 -8.618 -6.595 1.00 95.69 91 CYS A N 1
ATOM 703 C CA . CYS A 1 91 ? 9.698 -8.687 -8.017 1.00 95.69 91 CYS A CA 1
ATOM 704 C C . CYS A 1 91 ? 9.689 -7.302 -8.671 1.00 95.69 91 CYS A C 1
ATOM 706 O O . CYS A 1 91 ? 10.243 -7.126 -9.756 1.00 95.69 91 CYS A O 1
ATOM 708 N N . LEU A 1 92 ? 9.087 -6.311 -8.007 1.00 95.12 92 LEU A N 1
ATOM 709 C CA . LEU A 1 92 ? 9.026 -4.954 -8.536 1.00 95.12 92 LEU A CA 1
ATOM 710 C C . LEU A 1 92 ? 10.408 -4.285 -8.558 1.00 95.12 92 LEU A C 1
ATOM 712 O O . LEU A 1 92 ? 10.728 -3.584 -9.516 1.00 95.12 92 LEU A O 1
ATOM 716 N N . TYR A 1 93 ? 11.245 -4.536 -7.549 1.00 94.38 93 TYR A N 1
ATOM 717 C CA . TYR A 1 93 ? 12.630 -4.066 -7.515 1.00 94.38 93 TYR A CA 1
ATOM 718 C C . TYR A 1 93 ? 13.462 -4.635 -8.671 1.00 94.38 93 TYR A C 1
ATOM 720 O O . TYR A 1 93 ? 14.110 -3.877 -9.395 1.00 94.38 93 TYR A O 1
ATOM 728 N N . GLU A 1 94 ? 13.423 -5.956 -8.864 1.00 94.25 94 GLU A N 1
ATOM 729 C CA . GLU A 1 94 ? 14.140 -6.656 -9.937 1.00 94.25 94 GLU A CA 1
ATOM 730 C C . GLU A 1 94 ? 13.722 -6.152 -11.323 1.00 94.25 94 GLU A C 1
ATOM 732 O O . GLU A 1 94 ? 14.567 -5.960 -12.197 1.00 94.25 94 GLU A O 1
ATOM 737 N N . TRP A 1 95 ? 12.432 -5.856 -11.503 1.00 93.88 95 TRP A N 1
ATOM 738 C CA . TRP A 1 95 ? 11.930 -5.217 -12.715 1.00 93.88 95 TRP A CA 1
ATOM 739 C C . TRP A 1 95 ? 12.489 -3.800 -12.890 1.00 93.88 95 TRP A C 1
ATOM 741 O O . TRP A 1 95 ? 13.111 -3.484 -13.906 1.00 93.88 95 TRP A O 1
ATOM 751 N N . MET A 1 96 ? 12.293 -2.932 -11.893 1.00 92.50 96 MET A N 1
ATOM 752 C CA . MET A 1 96 ? 12.635 -1.515 -12.001 1.00 92.50 96 MET A CA 1
ATOM 753 C C . MET A 1 96 ? 14.137 -1.280 -12.157 1.00 92.50 96 MET A C 1
ATOM 755 O O . MET A 1 96 ? 14.525 -0.400 -12.925 1.00 92.50 96 MET A O 1
ATOM 759 N N . ARG A 1 97 ? 14.998 -2.058 -11.490 1.00 91.25 97 ARG A N 1
ATOM 760 C CA . ARG A 1 97 ? 16.456 -1.872 -11.582 1.00 91.25 97 ARG A CA 1
ATOM 761 C C . ARG A 1 97 ? 17.015 -2.127 -12.990 1.00 91.25 97 ARG A C 1
ATOM 763 O O . ARG A 1 97 ? 18.112 -1.668 -13.289 1.00 91.25 97 ARG A O 1
ATOM 770 N N . GLY A 1 98 ? 16.282 -2.857 -13.838 1.00 90.06 98 GLY A N 1
ATOM 771 C CA . GLY A 1 98 ? 16.647 -3.112 -15.234 1.00 90.06 98 GLY A CA 1
ATOM 772 C C . GLY A 1 98 ? 16.259 -1.991 -16.206 1.00 90.06 98 GLY A C 1
ATOM 773 O O . GLY A 1 98 ? 16.715 -1.994 -17.349 1.00 90.06 98 GLY A O 1
ATOM 774 N N . LEU A 1 99 ? 15.434 -1.025 -15.784 1.00 90.31 99 LEU A N 1
ATOM 775 C CA . LEU A 1 99 ? 14.955 0.056 -16.647 1.00 90.31 99 LEU A CA 1
ATOM 776 C C . LEU A 1 99 ? 15.899 1.264 -16.615 1.00 90.31 99 LEU A C 1
ATOM 778 O O . LEU A 1 99 ? 16.194 1.818 -15.558 1.00 90.31 99 LEU A O 1
ATOM 782 N N . LEU A 1 100 ? 16.275 1.768 -17.794 1.00 91.00 100 LEU A N 1
ATOM 783 C CA . LEU A 1 100 ? 17.072 3.000 -17.936 1.00 91.00 100 LEU A CA 1
ATOM 784 C C . LEU A 1 100 ? 16.332 4.259 -17.435 1.00 91.00 100 LEU A C 1
ATOM 786 O O . LEU A 1 100 ? 16.941 5.289 -17.123 1.00 91.00 100 LEU A O 1
ATOM 790 N N . THR A 1 101 ? 15.003 4.199 -17.375 1.00 91.44 101 THR A N 1
ATOM 791 C CA . THR A 1 101 ? 14.132 5.280 -16.900 1.00 91.44 101 THR A CA 1
ATOM 792 C C . THR A 1 101 ? 13.996 5.308 -15.381 1.00 91.44 101 THR A C 1
ATOM 794 O O . THR A 1 101 ? 13.592 6.337 -14.837 1.00 91.44 101 THR A O 1
ATOM 797 N N . SER A 1 102 ? 14.397 4.244 -14.679 1.00 92.62 102 SER A N 1
ATOM 798 C CA . SER A 1 102 ? 14.315 4.200 -13.223 1.00 92.62 102 SER A CA 1
ATOM 799 C C . SER A 1 102 ? 15.283 5.177 -12.565 1.00 92.62 102 SER A C 1
ATOM 801 O O . SER A 1 102 ? 16.370 5.477 -13.069 1.00 92.62 102 SER A O 1
ATOM 803 N N . ARG A 1 103 ? 14.875 5.711 -11.417 1.00 93.31 103 ARG A N 1
ATOM 804 C CA . ARG A 1 103 ? 15.668 6.616 -10.582 1.00 93.31 103 ARG A CA 1
ATOM 805 C C . ARG A 1 103 ? 15.606 6.132 -9.147 1.00 93.31 103 ARG A C 1
ATOM 807 O O . ARG A 1 103 ? 14.549 5.724 -8.681 1.00 93.31 103 ARG A O 1
ATOM 814 N N . GLN A 1 104 ? 16.716 6.217 -8.431 1.00 91.00 104 GLN A N 1
ATOM 815 C CA . GLN A 1 104 ? 16.761 5.899 -7.009 1.00 91.00 104 GLN A CA 1
ATOM 816 C C . GLN A 1 104 ? 17.127 7.151 -6.215 1.00 91.00 104 GLN A C 1
ATOM 818 O O . GLN A 1 104 ? 18.043 7.883 -6.582 1.00 91.00 104 GLN A O 1
ATOM 823 N N . SER A 1 105 ? 16.408 7.381 -5.122 1.00 90.75 105 SER A N 1
ATOM 824 C CA . SER A 1 105 ? 16.708 8.397 -4.121 1.00 90.75 105 SER A CA 1
ATOM 825 C C . SER A 1 105 ? 16.681 7.732 -2.750 1.00 90.75 105 SER A C 1
ATOM 827 O O . SER A 1 105 ? 15.631 7.272 -2.306 1.00 90.75 105 SER A O 1
ATOM 829 N N . PHE A 1 106 ? 17.842 7.634 -2.096 1.00 88.38 106 PHE A N 1
ATOM 830 C CA . PHE A 1 106 ? 18.023 6.880 -0.850 1.00 88.38 106 PHE A CA 1
ATOM 831 C C . PHE A 1 106 ? 17.485 5.440 -0.958 1.00 88.38 106 PHE A C 1
ATOM 833 O O . PHE A 1 106 ? 17.971 4.652 -1.771 1.00 88.38 106 PHE A O 1
ATOM 840 N N . ASN A 1 107 ? 16.486 5.105 -0.143 1.00 87.69 107 ASN A N 1
ATOM 841 C CA . ASN A 1 107 ? 15.794 3.823 -0.103 1.00 87.69 107 ASN A CA 1
ATOM 842 C C . ASN A 1 107 ? 14.494 3.822 -0.922 1.00 87.69 107 ASN A C 1
ATOM 844 O O . ASN A 1 107 ? 13.661 2.949 -0.725 1.00 87.69 107 ASN A O 1
ATOM 848 N N . ILE A 1 108 ? 14.281 4.791 -1.812 1.00 89.88 108 ILE A N 1
ATOM 849 C CA . ILE A 1 108 ? 13.091 4.861 -2.664 1.00 89.88 108 ILE A CA 1
ATOM 850 C C . ILE A 1 108 ? 13.517 4.745 -4.125 1.00 89.88 108 ILE A C 1
ATOM 852 O O . ILE A 1 108 ? 14.335 5.529 -4.607 1.00 89.88 108 ILE A O 1
ATOM 856 N N . MET A 1 109 ? 12.936 3.787 -4.842 1.00 91.94 109 MET A N 1
ATOM 857 C CA . MET A 1 109 ? 13.075 3.637 -6.287 1.00 91.94 109 MET A CA 1
ATOM 858 C C . MET A 1 109 ? 11.805 4.125 -6.987 1.00 91.94 109 MET A C 1
ATOM 860 O O . MET A 1 109 ? 10.688 3.845 -6.558 1.00 91.94 109 MET A O 1
ATOM 864 N N . PHE A 1 110 ? 11.988 4.880 -8.061 1.00 93.00 110 PHE A N 1
ATOM 865 C CA . PHE A 1 110 ? 10.940 5.373 -8.938 1.00 93.00 110 PHE A CA 1
ATOM 866 C C . PHE A 1 110 ? 11.131 4.739 -10.307 1.00 93.00 110 PHE A C 1
ATOM 868 O O . PHE A 1 110 ? 12.239 4.755 -10.843 1.00 93.00 110 PHE A O 1
ATOM 875 N N . GLY A 1 111 ? 10.054 4.219 -10.877 1.00 92.69 111 GLY A N 1
ATOM 876 C CA . GLY A 1 111 ? 10.050 3.607 -12.199 1.00 92.69 111 GLY A CA 1
ATOM 877 C C . GLY A 1 111 ? 8.649 3.603 -12.791 1.00 92.69 111 GLY A C 1
ATOM 878 O O . GLY A 1 111 ? 7.729 4.217 -12.250 1.00 92.69 111 GLY A O 1
ATOM 879 N N . GLU A 1 112 ? 8.475 2.908 -13.906 1.00 94.06 112 GLU A N 1
ATOM 880 C CA . GLU A 1 112 ? 7.169 2.740 -14.542 1.00 94.06 112 GLU A CA 1
ATOM 881 C C . GLU A 1 112 ? 6.516 1.426 -14.099 1.00 94.06 112 GLU A C 1
ATOM 883 O O . GLU A 1 112 ? 7.177 0.395 -13.968 1.00 94.06 112 GLU A O 1
ATOM 888 N N . CYS A 1 113 ? 5.201 1.461 -13.874 1.00 95.06 113 CYS A N 1
ATOM 889 C CA . CYS A 1 113 ? 4.399 0.269 -13.623 1.00 95.06 113 CYS A CA 1
ATOM 890 C C . CYS A 1 113 ? 4.486 -0.682 -14.832 1.00 95.06 113 CYS A C 1
ATOM 89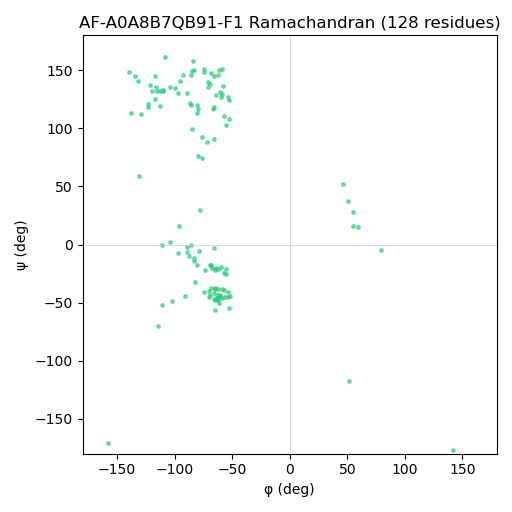2 O O . CYS A 1 113 ? 4.194 -0.225 -15.941 1.00 95.06 113 CYS A O 1
ATOM 894 N N . PRO A 1 114 ? 4.751 -1.991 -14.642 1.00 94.62 114 PRO A N 1
ATOM 895 C CA . PRO A 1 114 ? 4.776 -2.955 -15.747 1.00 94.62 114 PRO A CA 1
ATOM 896 C C . PRO A 1 114 ? 3.443 -3.073 -16.510 1.00 94.62 114 PRO A C 1
ATOM 898 O O . PRO A 1 114 ? 3.430 -3.566 -17.630 1.00 94.62 114 PRO A O 1
ATOM 901 N N . TYR A 1 115 ? 2.329 -2.633 -15.910 1.00 94.81 115 TYR A N 1
ATOM 902 C CA . TYR A 1 115 ? 0.978 -2.795 -16.462 1.00 94.81 115 TYR A CA 1
ATOM 903 C C . TYR A 1 115 ? 0.433 -1.521 -17.108 1.00 94.81 115 TYR A C 1
ATOM 905 O O . TYR A 1 115 ? -0.090 -1.564 -18.216 1.00 94.81 115 TYR A O 1
ATOM 913 N N . CYS A 1 116 ? 0.529 -0.377 -16.425 1.00 95.19 116 CYS A N 1
ATOM 914 C CA . CYS A 1 116 ? -0.082 0.872 -16.900 1.00 95.19 116 CYS A CA 1
ATOM 915 C C . CYS A 1 116 ? 0.920 1.948 -17.336 1.00 95.19 116 CYS A C 1
ATOM 917 O O . CYS A 1 116 ? 0.504 3.055 -17.686 1.00 95.19 116 CYS A O 1
ATOM 919 N N . SER A 1 117 ? 2.225 1.665 -17.245 1.00 93.94 117 SER A N 1
ATOM 920 C CA . SER A 1 117 ? 3.318 2.594 -17.575 1.00 93.94 117 SER A CA 1
ATOM 921 C C . SER A 1 117 ? 3.259 3.943 -16.839 1.00 93.94 117 SER A C 1
ATOM 923 O O . SER A 1 117 ? 3.916 4.906 -17.225 1.00 93.94 117 SER A O 1
ATOM 925 N N . LYS A 1 118 ? 2.463 4.052 -15.765 1.00 93.62 118 LYS A N 1
ATOM 926 C CA . LYS A 1 118 ? 2.449 5.219 -14.876 1.00 93.62 118 LYS A CA 1
ATOM 927 C C . LYS A 1 118 ? 3.551 5.103 -13.834 1.00 93.62 118 LYS A C 1
ATOM 929 O O . LYS A 1 118 ? 4.005 4.002 -13.516 1.00 93.62 118 LYS A O 1
ATOM 934 N N . VAL A 1 119 ? 3.945 6.251 -13.286 1.00 88.50 119 VAL A N 1
ATOM 935 C CA . VAL A 1 119 ? 4.948 6.332 -12.222 1.00 88.50 119 VAL A CA 1
ATOM 936 C C . VAL A 1 119 ? 4.543 5.420 -11.068 1.00 88.50 119 VAL A C 1
ATOM 938 O O . VAL A 1 119 ? 3.425 5.493 -10.566 1.00 88.50 119 VAL A O 1
ATOM 941 N N . SER A 1 120 ? 5.465 4.554 -10.678 1.00 87.69 120 SER A N 1
ATOM 942 C CA . SER A 1 120 ? 5.367 3.666 -9.530 1.00 87.69 120 SER A CA 1
ATOM 943 C C . SER A 1 120 ? 6.524 3.962 -8.590 1.00 87.69 120 SER A C 1
ATOM 945 O O . SER A 1 120 ? 7.661 4.173 -9.023 1.00 87.69 120 SER A O 1
ATOM 947 N N . LYS A 1 121 ? 6.213 4.004 -7.299 1.00 88.31 121 LYS A N 1
ATOM 948 C CA . LYS A 1 121 ? 7.164 4.249 -6.223 1.00 88.31 121 LYS A CA 1
ATOM 949 C C . LYS A 1 121 ? 7.334 2.959 -5.435 1.00 88.31 121 LYS A C 1
ATOM 951 O O . LYS A 1 121 ? 6.352 2.342 -5.050 1.00 88.31 121 LYS A O 1
ATOM 956 N N . LEU A 1 122 ? 8.578 2.594 -5.167 1.00 87.31 122 LEU A N 1
ATOM 957 C CA . LEU A 1 122 ? 8.935 1.438 -4.364 1.00 87.31 122 LEU A CA 1
ATOM 958 C C . LEU A 1 122 ? 9.802 1.896 -3.196 1.00 87.31 122 LEU A C 1
ATOM 960 O O . LEU A 1 122 ? 10.891 2.434 -3.404 1.00 87.31 122 LEU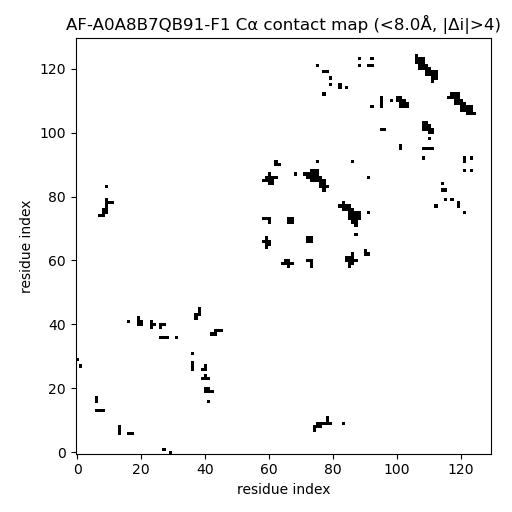 A O 1
ATOM 964 N N . LEU A 1 123 ? 9.329 1.687 -1.969 1.00 84.44 123 LEU A N 1
ATOM 965 C CA . LEU A 1 123 ? 10.175 1.810 -0.787 1.00 84.44 123 LEU A CA 1
ATOM 966 C C . LEU A 1 123 ? 10.973 0.512 -0.650 1.00 84.44 123 LEU A C 1
ATOM 968 O O . LEU A 1 123 ? 10.407 -0.541 -0.389 1.00 84.44 123 LEU A O 1
ATOM 972 N N . ILE A 1 124 ? 12.286 0.583 -0.828 1.00 81.44 124 ILE A N 1
ATOM 973 C CA . ILE A 1 124 ? 13.194 -0.537 -0.607 1.00 81.44 124 ILE A CA 1
ATOM 974 C C . ILE A 1 124 ? 13.359 -0.684 0.904 1.00 81.44 124 ILE A C 1
ATOM 976 O O . ILE A 1 124 ? 14.207 -0.040 1.529 1.00 81.44 124 ILE A O 1
ATOM 980 N N . THR A 1 125 ? 12.530 -1.530 1.507 1.00 71.81 125 THR A N 1
ATOM 981 C CA . THR A 1 125 ? 12.826 -2.034 2.842 1.00 71.81 125 THR A CA 1
ATOM 982 C C . THR A 1 125 ? 13.851 -3.147 2.673 1.00 71.81 125 THR A C 1
ATOM 984 O O . THR A 1 125 ? 13.604 -4.146 1.997 1.00 71.81 125 THR A O 1
ATOM 987 N N . PHE A 1 126 ? 15.054 -2.958 3.218 1.00 56.41 126 PHE A N 1
ATOM 988 C CA . PHE A 1 126 ? 15.984 -4.069 3.374 1.00 56.41 126 PHE A CA 1
ATOM 989 C C . PHE A 1 126 ? 15.334 -5.019 4.376 1.00 56.41 126 PHE A C 1
ATOM 991 O O . PHE A 1 126 ? 15.497 -4.860 5.586 1.00 56.41 126 PHE A O 1
ATOM 998 N N . ILE A 1 127 ? 14.547 -5.975 3.879 1.00 49.38 127 ILE A N 1
ATOM 999 C CA . ILE A 1 127 ? 14.214 -7.158 4.655 1.00 49.38 127 ILE A CA 1
ATOM 1000 C C . ILE A 1 127 ? 15.579 -7.745 4.982 1.00 49.38 127 ILE A C 1
ATOM 1002 O O . ILE A 1 127 ? 16.320 -8.139 4.080 1.00 49.38 127 ILE A O 1
ATOM 1006 N N . LYS A 1 128 ? 15.969 -7.675 6.258 1.00 37.56 128 LYS A N 1
ATOM 1007 C CA . LYS A 1 128 ? 17.131 -8.407 6.742 1.00 37.56 128 LYS A CA 1
ATOM 1008 C C . LYS A 1 128 ? 16.898 -9.851 6.320 1.00 37.56 128 LYS A C 1
ATOM 1010 O O . LYS A 1 128 ? 15.997 -10.499 6.845 1.00 37.56 128 LYS A O 1
ATOM 1015 N N . CYS A 1 129 ? 17.662 -10.302 5.331 1.00 33.34 129 CYS A N 1
ATOM 1016 C CA . CYS A 1 129 ? 17.835 -11.720 5.088 1.00 33.34 129 CYS A CA 1
ATOM 1017 C C . CYS A 1 129 ? 18.275 -12.309 6.443 1.00 33.34 129 CYS A C 1
ATOM 1019 O O . CYS A 1 129 ? 19.187 -11.723 7.043 1.00 33.34 129 CYS A O 1
ATOM 1021 N N . PRO A 1 130 ? 17.577 -13.321 6.985 1.00 37.31 130 PRO A N 1
ATOM 1022 C CA . PRO A 1 130 ? 17.991 -13.957 8.231 1.00 37.31 130 PRO A CA 1
ATOM 1023 C C . PRO A 1 130 ? 19.422 -14.498 8.139 1.00 37.31 130 PRO A C 1
ATOM 1025 O O . PRO A 1 130 ? 19.847 -14.875 7.020 1.00 37.31 130 PRO A O 1
#

Foldseek 3Di:
DFDDDDDFFACVVVVLQVVLLVVQVVVDDPVDDPQVNSCRSSVDDDDDDDPDDPVVDQQAAPQPSHQDDPNFGQRQFFNPPVGRHGHTLVRVCVVQVPDPQWDDDDQKIWAADPPPRDIGIHRNDPPPPD

Mean predicted aligned error: 7.32 Å

pLDDT: mean 86.68, std 13.2, range [33.34, 96.31]

Solvent-accessible surface area (backbone atoms only — not comparable to full-atom values): 8087 Å² total; per-residue (Å²): 138,84,85,92,83,85,80,81,52,26,60,84,65,36,52,60,46,53,53,32,37,70,72,30,53,86,70,60,48,91,91,49,55,71,70,56,35,51,27,66,26,50,71,48,84,75,80,74,91,69,91,72,59,81,83,82,61,80,64,31,10,77,82,80,71,39,49,67,57,98,87,40,52,28,59,47,31,37,58,49,88,92,64,54,53,25,20,29,66,66,58,50,48,64,54,35,76,73,42,90,81,37,48,75,55,93,55,33,39,38,28,63,34,96,84,76,65,42,81,30,80,42,76,60,71,82,72,77,77,130

Nearest PDB structures (foldseek):
  7kzt-assembly1_L  TM=5.482E-01  e=3.259E-20  Homo sapiens
  4ccg-assembly2_X  TM=9.546E-01  e=3.523E-13  Homo sapiens
  4ccg-assembly1_Y  TM=9.739E-01  e=1.162E-10  Homo sapiens
  8pda-assembly1_A  TM=5.738E-01  e=8.063E-01  Saccharomyces cerevisiae

Radius of gyration: 17.25 Å; Cα contacts (8 Å, |Δi|>4): 155; chains: 1; bounding b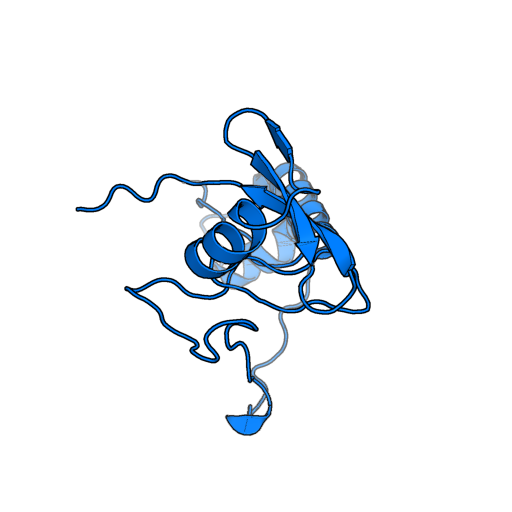ox: 38×30×45 Å

Secondary structure (DSSP, 8-state):
-PPP----S-HHHHHHHHHHHHHHGGG--TTS-HHHHHHHHHT-PPPP-----GGG-----TTT--S-BTTB---EE-S-TTT--EE-HHHHHHHHTT-TT-EEETTEEEEE-TTT-SEEEEE-------

Organism: Hipposideros armiger (NCBI:txid186990)

InterPro domains:
  IPR013083 Zinc finger, RING/FYVE/PHD-type [G3DSA:3.30.40.10] (46-125)
  IPR026848 E3 ubiquitin-protein ligase FANCL [PTHR13206] (1-122)
  IPR026850 FANCL C-terminal domain [PF11793] (58-118)
  IPR043003 FANCL, UBC-like domain 3 superfamily [G3DSA:3.10.110.20] (1-45)
  IPR044037 FANCL, UBC-like domain 3 [PF18891] (1-48)